Protein AF-A0A2M9PG08-F1 (afdb_monomer)

Solvent-accessible surface area (backbone atoms only — not comparable to full-atom values): 6595 Å² total; per-residue (Å²): 135,78,91,44,73,67,51,50,67,50,47,53,58,26,52,50,36,32,47,46,32,74,70,71,72,58,84,70,57,32,76,47,23,54,60,58,36,37,76,83,34,60,50,70,56,26,48,64,59,44,51,61,54,52,52,53,54,49,58,65,56,42,67,82,51,63,91,70,72,58,67,74,60,52,49,52,51,48,64,57,43,52,59,50,52,53,52,50,51,55,47,61,75,72,48,53,66,66,55,50,49,51,51,54,50,48,52,54,54,49,51,64,74,73,107

Secondary structure (DSSP, 8-state):
----HHHHHHHHHHHHHHHHHHTTS-SSSGGGHHHHHHHHS-HHHHHHHHHHHHHHHHHHHHHHHTT---HHHHHHHHHHHHHHHHHHHHHHHHS-HHHHHHHHHHHHHHHHHH-

Sequence (115 aa):
MDLDPAFFAVAIPAVVFAGLSKGGFGAGAGFASTPILALVLPPAQAVGLMLPIFMLMDLAGLRAYWRQWSWPEARALMIGGIPGVALGWLLFRSVSPDGIRLTVGGIAVGFVGFQ

Mean predicted aligned error: 5.59 Å

Structure (mmCIF, N/CA/C/O backbone):
data_AF-A0A2M9PG08-F1
#
_entry.id   AF-A0A2M9PG08-F1
#
loop_
_atom_site.group_PDB
_atom_site.id
_atom_site.type_symbol
_atom_site.label_atom_id
_atom_site.label_alt_id
_atom_site.label_comp_id
_atom_site.label_asym_id
_atom_site.label_entity_id
_atom_site.label_seq_id
_atom_site.pdbx_PDB_ins_code
_atom_site.Cartn_x
_atom_site.Cartn_y
_atom_site.Cartn_z
_atom_site.occupancy
_atom_site.B_iso_or_equiv
_atom_site.auth_seq_id
_atom_site.auth_comp_id
_atom_site.auth_asym_id
_atom_site.auth_atom_id
_atom_site.pdbx_PDB_model_num
ATOM 1 N N . MET A 1 1 ? 18.054 0.029 -8.480 1.00 63.91 1 MET A N 1
ATOM 2 C CA . MET A 1 1 ? 16.910 0.942 -8.631 1.00 63.91 1 MET A CA 1
ATOM 3 C C . MET A 1 1 ? 17.523 2.250 -9.052 1.00 63.91 1 MET A C 1
ATOM 5 O O . MET A 1 1 ? 18.164 2.891 -8.227 1.00 63.91 1 MET A O 1
ATOM 9 N N . ASP A 1 2 ? 17.449 2.549 -10.339 1.00 75.56 2 ASP A N 1
ATOM 10 C CA . ASP A 1 2 ? 18.039 3.766 -10.881 1.00 75.56 2 ASP A CA 1
ATOM 11 C C . ASP A 1 2 ? 17.027 4.895 -10.675 1.00 75.56 2 ASP A C 1
ATOM 13 O O . ASP A 1 2 ? 15.870 4.784 -11.075 1.00 75.56 2 ASP A O 1
ATOM 17 N N . LEU A 1 3 ? 17.426 5.934 -9.940 1.00 85.62 3 LEU A N 1
ATOM 18 C CA . LEU A 1 3 ? 16.568 7.069 -9.582 1.00 85.62 3 LEU A CA 1
ATOM 19 C C . LEU A 1 3 ? 16.559 8.093 -10.722 1.00 85.62 3 LEU A C 1
ATOM 21 O O . LEU A 1 3 ? 17.054 9.211 -10.578 1.00 85.62 3 LEU A O 1
ATOM 25 N N . ASP A 1 4 ? 16.054 7.680 -11.877 1.00 89.31 4 ASP A N 1
ATOM 26 C CA . ASP A 1 4 ? 16.005 8.491 -13.086 1.00 89.31 4 ASP A CA 1
ATOM 27 C C . ASP A 1 4 ? 14.726 9.360 -13.155 1.00 89.31 4 ASP A C 1
ATOM 29 O O . ASP A 1 4 ? 13.775 9.176 -12.384 1.00 89.31 4 ASP A O 1
ATOM 33 N N . PRO A 1 5 ? 14.665 10.357 -14.059 1.00 89.44 5 PRO A N 1
ATOM 34 C CA . PRO A 1 5 ? 13.483 11.210 -14.188 1.00 89.44 5 PRO A CA 1
ATOM 35 C C . PRO A 1 5 ? 12.200 10.436 -14.525 1.00 89.44 5 PRO A C 1
ATOM 37 O O . PRO A 1 5 ? 11.117 10.833 -14.096 1.00 89.44 5 PRO A O 1
ATOM 40 N N . ALA A 1 6 ? 12.312 9.325 -15.263 1.00 86.44 6 ALA A N 1
ATOM 41 C CA . ALA A 1 6 ? 11.181 8.475 -15.623 1.00 86.44 6 ALA A CA 1
ATOM 42 C C . ALA A 1 6 ? 10.587 7.768 -14.396 1.00 86.44 6 ALA A C 1
ATOM 44 O O . ALA A 1 6 ? 9.365 7.751 -14.229 1.00 86.44 6 ALA A O 1
ATOM 45 N N . PHE A 1 7 ? 11.434 7.259 -13.496 1.00 88.44 7 PHE A N 1
ATOM 46 C CA . PHE A 1 7 ? 11.006 6.709 -12.217 1.00 88.44 7 PHE A CA 1
ATOM 47 C C . PHE A 1 7 ? 10.196 7.736 -11.420 1.00 88.44 7 PHE A C 1
ATOM 49 O O . PHE A 1 7 ? 9.074 7.438 -11.009 1.00 88.44 7 PHE A O 1
ATOM 56 N N . PHE A 1 8 ? 10.711 8.958 -11.244 1.00 90.81 8 PHE A N 1
ATOM 57 C CA . PHE A 1 8 ? 9.993 9.998 -10.498 1.00 90.81 8 PHE A CA 1
ATOM 58 C C . PHE A 1 8 ? 8.683 10.412 -11.177 1.00 90.81 8 PHE A C 1
ATOM 60 O O . PHE A 1 8 ? 7.684 10.616 -10.485 1.00 90.81 8 PHE A O 1
ATOM 67 N N . ALA A 1 9 ? 8.658 10.473 -12.511 1.00 91.00 9 ALA A N 1
ATOM 68 C CA . ALA A 1 9 ? 7.458 10.796 -13.279 1.00 91.00 9 ALA A CA 1
ATOM 69 C C . ALA A 1 9 ? 6.312 9.794 -13.058 1.00 91.00 9 ALA A C 1
ATOM 71 O O . ALA A 1 9 ? 5.151 10.182 -13.141 1.00 91.00 9 ALA A O 1
ATOM 72 N N . VAL A 1 10 ? 6.615 8.531 -12.736 1.00 90.19 10 VAL A N 1
ATOM 73 C CA . VAL A 1 10 ? 5.606 7.501 -12.426 1.00 90.19 10 VAL A CA 1
ATOM 74 C C . VAL A 1 10 ? 5.350 7.386 -10.922 1.00 90.19 10 VAL A C 1
ATOM 76 O O . VAL A 1 10 ? 4.200 7.295 -10.486 1.00 90.19 10 VAL A O 1
ATOM 79 N N . ALA A 1 11 ? 6.406 7.420 -10.111 1.00 89.81 11 ALA A N 1
ATOM 80 C CA . ALA A 1 11 ? 6.314 7.218 -8.673 1.00 89.81 11 ALA A CA 1
ATOM 81 C C . ALA A 1 11 ? 5.576 8.351 -7.960 1.00 89.81 11 ALA A C 1
ATOM 83 O O . ALA A 1 11 ? 4.758 8.077 -7.083 1.00 89.81 11 ALA A O 1
ATOM 84 N N . ILE A 1 12 ? 5.817 9.609 -8.343 1.00 91.00 12 ILE A N 1
ATOM 85 C CA . ILE A 1 12 ? 5.172 10.759 -7.700 1.00 91.00 12 ILE A CA 1
ATOM 86 C C . ILE A 1 12 ? 3.646 10.700 -7.885 1.00 91.00 12 ILE A C 1
ATOM 88 O O . ILE A 1 12 ? 2.949 10.691 -6.867 1.00 91.00 12 ILE A O 1
ATOM 92 N N . PRO A 1 13 ? 3.088 10.581 -9.110 1.00 89.12 13 PRO A N 1
ATOM 93 C CA . PRO A 1 13 ? 1.645 10.423 -9.283 1.00 89.12 13 PRO A CA 1
ATOM 94 C C . PRO A 1 13 ? 1.084 9.207 -8.548 1.00 89.12 13 PRO A C 1
ATOM 96 O O . PRO A 1 13 ? 0.056 9.324 -7.885 1.00 89.12 13 PRO A O 1
ATOM 99 N N . ALA A 1 14 ? 1.768 8.057 -8.599 1.00 89.12 14 ALA A N 1
ATOM 100 C CA . ALA A 1 14 ? 1.327 6.853 -7.897 1.00 89.12 14 ALA A CA 1
ATOM 101 C C . ALA A 1 14 ? 1.203 7.086 -6.381 1.00 89.12 14 ALA A C 1
ATOM 103 O O . ALA A 1 14 ? 0.185 6.734 -5.781 1.00 89.12 14 ALA A O 1
ATOM 104 N N . VAL A 1 15 ? 2.197 7.726 -5.760 1.00 89.31 15 VAL A N 1
ATOM 105 C CA . VAL A 1 15 ? 2.183 8.055 -4.326 1.00 89.31 15 VAL A CA 1
ATOM 106 C C . VAL A 1 15 ? 1.113 9.101 -3.997 1.00 89.31 15 VAL A C 1
ATOM 108 O O . VAL A 1 15 ? 0.429 8.973 -2.981 1.00 89.31 15 VAL A O 1
ATOM 111 N N . VAL A 1 16 ? 0.905 10.100 -4.860 1.00 87.94 16 VAL A N 1
ATOM 112 C CA . VAL A 1 16 ? -0.161 11.101 -4.687 1.00 87.94 16 VAL A CA 1
ATOM 113 C C . VAL A 1 16 ? -1.545 10.447 -4.746 1.00 87.94 16 VAL A C 1
ATOM 115 O O . VAL A 1 16 ? -2.370 10.711 -3.872 1.00 87.94 16 VAL A O 1
ATOM 118 N N . PHE A 1 17 ? -1.794 9.540 -5.698 1.00 85.31 17 PHE A N 1
ATOM 119 C CA . PHE A 1 17 ? -3.052 8.785 -5.773 1.00 85.31 17 PHE A CA 1
ATOM 120 C C . PHE A 1 17 ? -3.300 7.939 -4.521 1.00 85.31 17 PHE A C 1
ATOM 122 O O . PHE A 1 17 ? -4.419 7.909 -4.002 1.00 85.31 17 PHE A O 1
ATOM 129 N N . ALA A 1 18 ? -2.251 7.304 -3.994 1.00 86.06 18 ALA A N 1
ATOM 130 C CA . ALA A 1 18 ? -2.321 6.567 -2.738 1.00 86.06 18 ALA A CA 1
ATOM 131 C C . ALA A 1 18 ? -2.712 7.483 -1.569 1.00 86.06 18 ALA A C 1
ATOM 133 O O . ALA A 1 18 ? -3.610 7.151 -0.792 1.00 86.06 18 ALA A O 1
ATOM 134 N N . GLY A 1 19 ? -2.074 8.654 -1.476 1.00 85.25 19 GLY A N 1
ATOM 135 C CA . GLY A 1 19 ? -2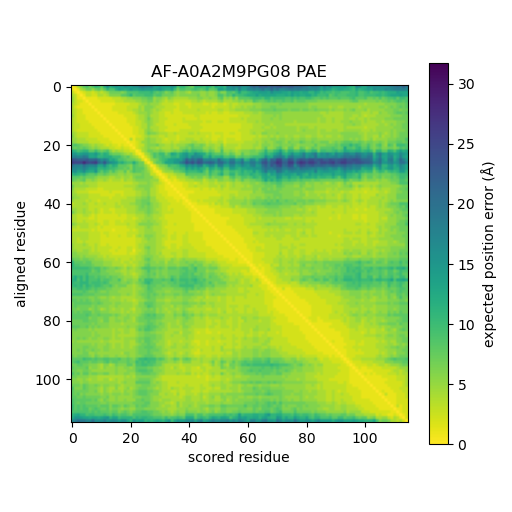.349 9.649 -0.442 1.00 85.25 19 GLY A CA 1
ATOM 136 C C . GLY A 1 19 ? -3.778 10.183 -0.499 1.00 85.25 19 GLY A C 1
ATOM 137 O O . GLY A 1 19 ? -4.458 10.203 0.524 1.00 85.25 19 GLY A O 1
ATOM 138 N N . LEU A 1 20 ? -4.270 10.538 -1.690 1.00 84.56 20 LEU A N 1
ATOM 139 C CA . LEU A 1 20 ? -5.656 10.978 -1.890 1.00 84.56 20 LEU A CA 1
ATOM 140 C C . LEU A 1 20 ? -6.658 9.913 -1.428 1.00 84.56 20 LEU A C 1
ATOM 142 O O . LEU A 1 20 ? -7.623 10.228 -0.731 1.00 84.56 20 LEU A O 1
ATOM 146 N N . SER A 1 21 ? -6.392 8.643 -1.744 1.00 82.50 21 SER A N 1
ATOM 147 C CA . SER A 1 21 ? -7.268 7.538 -1.358 1.00 82.50 21 SER A CA 1
ATOM 148 C C . SER A 1 21 ? -7.314 7.287 0.151 1.00 82.50 21 SER A C 1
ATOM 150 O O . SER A 1 21 ? -8.364 6.883 0.647 1.00 82.50 21 SER A O 1
ATOM 152 N N . LYS A 1 22 ? -6.215 7.506 0.889 1.00 80.25 22 LYS A N 1
ATOM 153 C CA . LYS A 1 22 ? -6.205 7.407 2.363 1.00 80.25 22 LYS A CA 1
ATOM 154 C C . LYS A 1 22 ? -6.634 8.698 3.069 1.00 80.25 22 LYS A C 1
ATOM 156 O O . LYS A 1 22 ? -7.036 8.642 4.225 1.00 80.25 22 LYS A O 1
ATOM 161 N N . GLY A 1 23 ? -6.599 9.842 2.383 1.00 72.25 23 GLY A N 1
ATOM 162 C CA . GLY A 1 23 ? -6.934 11.166 2.919 1.00 72.25 23 GLY A CA 1
ATOM 163 C C . GLY A 1 23 ? -8.428 11.508 2.993 1.00 72.25 23 GLY A C 1
ATOM 164 O O . GLY A 1 23 ? -8.759 12.628 3.365 1.00 72.25 23 GLY A O 1
ATOM 165 N N . GLY A 1 24 ? -9.333 10.583 2.649 1.00 66.75 24 GLY A N 1
ATOM 166 C CA . GLY A 1 24 ? -10.785 10.783 2.774 1.00 66.75 24 GLY A CA 1
ATOM 167 C C . GLY A 1 24 ? -11.514 11.221 1.496 1.00 66.75 24 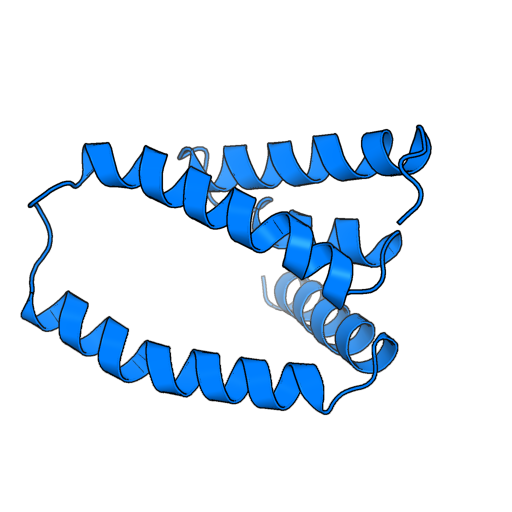GLY A C 1
ATOM 168 O O . GLY A 1 24 ? -12.720 11.438 1.547 1.00 66.75 24 GLY A O 1
ATOM 169 N N . PHE A 1 25 ? -10.835 11.287 0.343 1.00 67.25 25 PHE A N 1
ATOM 170 C CA . PHE A 1 25 ? -11.433 11.683 -0.948 1.00 67.25 25 PHE A CA 1
ATOM 171 C C . PHE A 1 25 ? -12.243 10.585 -1.672 1.00 67.25 25 PHE A C 1
ATOM 173 O O . PHE A 1 25 ? -12.530 10.717 -2.857 1.00 67.25 25 PHE A O 1
ATOM 180 N N . GLY A 1 26 ? -12.672 9.526 -0.981 1.00 57.16 26 GLY A N 1
ATOM 181 C CA . GLY A 1 26 ? -13.460 8.454 -1.596 1.00 57.16 26 GLY A CA 1
ATOM 182 C C . GLY A 1 26 ? -12.595 7.461 -2.380 1.00 57.16 26 GLY A C 1
ATOM 183 O O . GLY A 1 26 ? -11.730 7.812 -3.181 1.00 57.16 26 GLY A O 1
ATOM 184 N N . ALA A 1 27 ? -12.799 6.183 -2.075 1.00 57.25 27 ALA A N 1
ATOM 185 C CA . ALA A 1 27 ? -11.955 5.074 -2.480 1.00 57.25 27 ALA A CA 1
ATOM 186 C C . ALA A 1 27 ? -12.187 4.685 -3.946 1.00 57.25 27 ALA A C 1
ATOM 188 O O . ALA A 1 27 ? -13.234 4.158 -4.305 1.00 57.25 27 ALA A O 1
ATOM 189 N N . GLY A 1 28 ? -11.171 4.904 -4.774 1.00 56.72 28 GLY A N 1
ATOM 190 C CA . GLY A 1 28 ? -11.116 4.345 -6.120 1.00 56.72 28 GLY A CA 1
ATOM 191 C C . GLY A 1 28 ? -9.688 4.266 -6.634 1.00 56.72 28 GLY A C 1
ATOM 192 O O . GLY A 1 28 ? -9.246 3.213 -7.049 1.00 56.72 28 GLY A O 1
ATOM 193 N N . ALA A 1 29 ? -8.902 5.337 -6.536 1.00 59.25 29 ALA A N 1
ATOM 194 C CA . ALA A 1 29 ? -7.586 5.359 -7.185 1.00 59.25 29 ALA A CA 1
ATOM 195 C C . ALA A 1 29 ? -6.440 4.716 -6.373 1.00 59.25 29 ALA A C 1
ATOM 197 O O . ALA A 1 29 ? -5.426 4.330 -6.950 1.00 59.25 29 ALA A O 1
ATOM 198 N N . GLY A 1 30 ? -6.567 4.576 -5.046 1.00 63.28 30 GLY A N 1
ATOM 199 C CA . GLY A 1 30 ? -5.443 4.161 -4.189 1.00 63.28 30 GLY A CA 1
ATOM 200 C C . GLY A 1 30 ? -4.958 2.730 -4.399 1.00 63.28 30 GLY A C 1
ATOM 201 O O . GLY A 1 30 ? -3.784 2.447 -4.163 1.00 63.28 30 GLY A O 1
ATOM 202 N N . PHE A 1 31 ? -5.825 1.829 -4.877 1.00 67.06 31 PHE A N 1
ATOM 203 C CA . PHE A 1 31 ? -5.419 0.455 -5.189 1.00 67.06 31 PHE A CA 1
ATOM 204 C C . PHE A 1 31 ? -4.487 0.394 -6.405 1.00 67.06 31 PHE A C 1
ATOM 206 O O . PHE A 1 31 ? -3.716 -0.555 -6.532 1.00 67.06 31 PHE A O 1
ATOM 213 N N . ALA A 1 32 ? -4.540 1.395 -7.292 1.00 74.31 32 ALA A N 1
ATOM 214 C CA . ALA A 1 32 ? -3.783 1.411 -8.538 1.00 74.31 32 ALA A CA 1
ATOM 215 C C . ALA A 1 32 ? -2.317 1.824 -8.339 1.00 74.31 32 ALA A C 1
ATOM 217 O O . ALA A 1 32 ? -1.474 1.486 -9.164 1.00 74.31 32 ALA A O 1
ATOM 218 N N . SER A 1 33 ? -1.973 2.487 -7.231 1.00 80.19 33 SER A N 1
ATOM 219 C CA . SER A 1 33 ? -0.629 3.024 -6.980 1.00 80.19 33 SER A CA 1
ATOM 220 C C . SER A 1 33 ? 0.483 1.970 -7.030 1.00 80.19 33 SER A C 1
ATOM 222 O O . SER A 1 33 ? 1.499 2.168 -7.696 1.00 80.19 33 SER A O 1
ATOM 224 N N . THR A 1 34 ? 0.303 0.829 -6.358 1.00 82.06 34 THR A N 1
ATOM 225 C CA . THR A 1 34 ? 1.303 -0.254 -6.355 1.00 82.06 34 THR A CA 1
ATOM 226 C C . THR A 1 34 ? 1.373 -1.001 -7.699 1.00 82.06 34 THR A C 1
ATOM 228 O O . THR A 1 34 ? 2.489 -1.200 -8.182 1.00 82.06 34 THR A O 1
ATOM 231 N N . PRO A 1 35 ? 0.250 -1.370 -8.352 1.00 81.81 35 PRO A N 1
ATOM 232 C CA . PRO A 1 35 ? 0.257 -1.902 -9.718 1.00 81.81 35 PRO A CA 1
ATOM 233 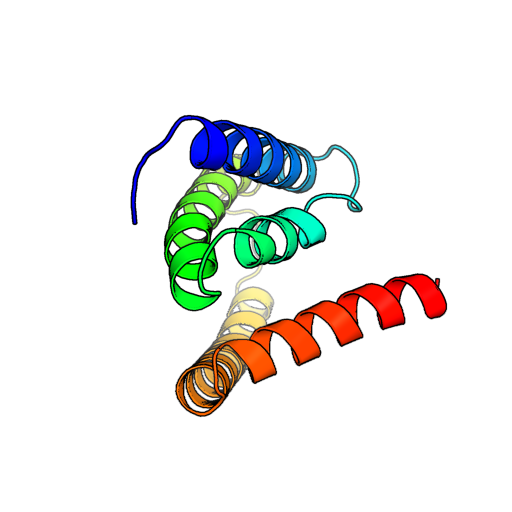C C . PRO A 1 35 ? 0.918 -0.978 -10.747 1.00 81.81 35 PRO A C 1
ATOM 235 O O . PRO A 1 35 ? 1.717 -1.455 -11.546 1.00 81.81 35 PRO A O 1
ATOM 238 N N . ILE A 1 36 ? 0.650 0.334 -10.701 1.00 85.50 36 ILE A N 1
ATOM 239 C CA . ILE A 1 36 ? 1.264 1.329 -11.598 1.00 85.50 36 ILE A CA 1
ATOM 240 C C . ILE A 1 36 ? 2.787 1.334 -11.427 1.00 85.50 36 ILE A C 1
ATOM 242 O O . ILE A 1 36 ? 3.522 1.276 -12.409 1.00 85.50 36 ILE A O 1
ATOM 246 N N . LEU A 1 37 ? 3.279 1.329 -10.185 1.00 87.50 37 LEU A N 1
ATOM 247 C CA . LEU A 1 37 ? 4.714 1.226 -9.910 1.00 87.50 37 LEU A CA 1
ATOM 248 C C . LEU A 1 37 ? 5.316 -0.104 -10.383 1.00 87.50 37 LEU A C 1
ATOM 250 O O . LEU A 1 37 ? 6.453 -0.127 -10.848 1.00 87.50 37 LEU A O 1
ATOM 254 N N . ALA A 1 38 ? 4.570 -1.208 -10.310 1.00 86.62 38 ALA A N 1
ATOM 255 C CA . ALA A 1 38 ? 5.027 -2.523 -10.766 1.00 86.62 38 ALA A CA 1
ATOM 256 C C . ALA A 1 38 ? 5.161 -2.648 -12.301 1.00 86.62 38 ALA A C 1
ATOM 258 O O . ALA A 1 38 ? 5.740 -3.633 -12.778 1.00 86.62 38 ALA A O 1
ATOM 259 N N . LEU A 1 39 ? 4.662 -1.663 -13.066 1.00 84.88 39 LEU A N 1
ATOM 260 C CA . LEU A 1 39 ? 4.901 -1.547 -14.511 1.00 84.88 39 LEU A CA 1
ATOM 261 C C . LEU A 1 39 ? 6.333 -1.103 -14.823 1.00 84.88 39 LEU A C 1
ATOM 263 O O . LEU A 1 39 ? 6.902 -1.536 -15.820 1.00 84.88 39 LEU A O 1
ATOM 267 N N . VAL A 1 40 ? 6.920 -0.264 -13.966 1.00 86.50 40 VAL A N 1
ATOM 268 C CA . VAL A 1 40 ? 8.267 0.302 -14.163 1.00 86.50 40 VAL A CA 1
ATOM 269 C C . VAL A 1 40 ? 9.317 -0.304 -13.235 1.00 86.50 40 VAL A C 1
ATOM 271 O O . VAL A 1 40 ? 10.506 -0.255 -13.530 1.00 86.50 40 VAL A O 1
ATOM 274 N N . LEU A 1 41 ? 8.893 -0.929 -12.136 1.00 87.19 41 LEU A N 1
ATOM 275 C CA . LEU A 1 41 ? 9.766 -1.607 -11.185 1.00 87.19 41 LEU A CA 1
ATOM 276 C C . LEU A 1 41 ? 9.436 -3.098 -11.067 1.00 87.19 41 LEU A C 1
ATOM 278 O O . LEU A 1 41 ? 8.301 -3.525 -11.302 1.00 87.19 41 LEU A O 1
ATOM 282 N N . PRO A 1 42 ? 10.399 -3.926 -10.628 1.00 89.12 42 PRO A N 1
ATOM 283 C CA . PRO A 1 42 ? 10.085 -5.245 -10.102 1.00 89.12 42 PRO A CA 1
ATOM 284 C C . PRO A 1 42 ? 9.063 -5.133 -8.950 1.00 89.12 42 PRO A C 1
ATOM 286 O O . PRO A 1 42 ? 9.229 -4.262 -8.089 1.00 89.12 42 PRO A O 1
ATOM 289 N N . PRO A 1 43 ? 8.051 -6.019 -8.859 1.00 87.19 43 PRO A N 1
ATOM 290 C CA . PRO A 1 43 ? 7.003 -5.936 -7.835 1.00 87.19 43 PRO A CA 1
ATOM 291 C C . PRO A 1 43 ? 7.535 -5.850 -6.401 1.00 87.19 43 PRO A C 1
ATOM 293 O O . PRO A 1 43 ? 7.012 -5.090 -5.593 1.00 87.19 43 PRO A O 1
ATOM 296 N N . ALA A 1 44 ? 8.616 -6.572 -6.092 1.00 87.75 44 ALA A N 1
ATOM 297 C CA . ALA A 1 44 ? 9.256 -6.524 -4.779 1.00 87.75 44 ALA A CA 1
ATOM 298 C C . ALA A 1 44 ? 9.794 -5.126 -4.427 1.00 87.75 44 ALA A C 1
ATOM 300 O O . ALA A 1 44 ? 9.669 -4.693 -3.285 1.00 87.75 44 ALA A O 1
ATOM 301 N N . GLN A 1 45 ? 10.344 -4.398 -5.404 1.00 89.69 45 GLN A N 1
ATOM 302 C CA . GLN A 1 45 ? 10.828 -3.030 -5.199 1.00 89.69 45 GLN A CA 1
ATOM 303 C C . GLN A 1 45 ? 9.661 -2.047 -5.069 1.00 89.69 45 GLN A C 1
ATOM 305 O O . GLN A 1 45 ? 9.681 -1.199 -4.181 1.00 89.69 45 GLN A O 1
ATOM 310 N N . ALA A 1 46 ? 8.618 -2.197 -5.894 1.00 89.06 46 ALA A N 1
ATOM 311 C CA . ALA A 1 46 ? 7.406 -1.383 -5.797 1.00 89.06 46 ALA A CA 1
ATOM 312 C C . ALA A 1 46 ? 6.735 -1.523 -4.418 1.00 89.06 46 ALA A C 1
ATOM 314 O O . ALA A 1 46 ? 6.415 -0.524 -3.777 1.00 89.06 46 ALA A O 1
ATOM 315 N N . VAL A 1 47 ? 6.579 -2.757 -3.924 1.00 88.69 47 VAL A N 1
ATOM 316 C CA . VAL A 1 47 ? 6.055 -3.040 -2.579 1.00 88.69 47 VAL A CA 1
ATOM 317 C C . VAL A 1 47 ? 6.995 -2.496 -1.500 1.00 88.69 47 VAL A C 1
ATOM 319 O O . VAL A 1 47 ? 6.533 -1.825 -0.581 1.00 88.69 47 VAL A O 1
ATOM 322 N N . GLY A 1 48 ? 8.305 -2.725 -1.626 1.00 89.38 48 GLY A N 1
ATOM 323 C CA . GLY A 1 48 ? 9.304 -2.232 -0.673 1.00 89.38 48 GLY A CA 1
ATOM 324 C C . GLY A 1 48 ? 9.309 -0.708 -0.524 1.00 89.38 48 GLY A C 1
ATOM 325 O O . GLY A 1 48 ? 9.490 -0.208 0.582 1.00 89.38 48 GLY A O 1
ATOM 326 N N . LEU A 1 49 ? 9.047 0.026 -1.609 1.00 90.25 49 LEU A N 1
ATOM 327 C CA . LEU A 1 49 ? 8.905 1.482 -1.593 1.00 90.25 49 LEU A CA 1
ATOM 328 C C . LEU A 1 49 ? 7.561 1.930 -1.003 1.00 90.25 49 LEU A C 1
ATOM 330 O O . LEU A 1 49 ? 7.517 2.858 -0.197 1.00 90.25 49 LEU A O 1
ATOM 334 N N . MET A 1 50 ? 6.462 1.275 -1.385 1.00 89.44 50 MET A N 1
ATOM 335 C CA . MET A 1 50 ? 5.118 1.698 -0.983 1.00 89.44 50 MET A CA 1
ATOM 336 C C . MET A 1 50 ? 4.761 1.335 0.460 1.00 89.44 50 MET A C 1
ATOM 338 O O . MET A 1 50 ? 4.029 2.091 1.091 1.00 89.44 50 MET A O 1
ATOM 342 N N . LEU A 1 51 ? 5.265 0.228 1.017 1.00 90.00 51 LEU A N 1
ATOM 343 C CA . LEU A 1 51 ? 4.916 -0.206 2.378 1.00 90.00 51 LEU A CA 1
ATOM 344 C C . LEU A 1 51 ? 5.246 0.848 3.456 1.00 90.00 51 LEU A C 1
ATOM 346 O O . LEU A 1 51 ? 4.342 1.191 4.221 1.00 90.00 51 LEU A O 1
ATOM 350 N N . PRO A 1 52 ? 6.467 1.421 3.527 1.00 91.69 52 PRO A N 1
ATOM 351 C CA . PRO A 1 52 ? 6.768 2.495 4.476 1.00 91.69 52 PRO A CA 1
ATOM 352 C C . PRO A 1 52 ? 5.888 3.727 4.276 1.00 91.69 52 PRO A C 1
ATOM 354 O O . PRO A 1 52 ? 5.413 4.312 5.246 1.00 91.69 52 PRO A O 1
ATOM 357 N N . ILE A 1 53 ? 5.629 4.095 3.020 1.00 90.31 53 ILE A N 1
ATOM 358 C CA . ILE A 1 53 ? 4.786 5.240 2.668 1.00 90.31 53 ILE A CA 1
ATOM 359 C C . ILE A 1 53 ? 3.350 5.016 3.157 1.00 90.31 53 ILE A C 1
ATOM 361 O O . ILE A 1 53 ? 2.773 5.895 3.794 1.00 90.31 53 ILE A O 1
ATOM 365 N N . PHE A 1 54 ? 2.791 3.826 2.930 1.00 88.69 54 PHE A N 1
ATOM 366 C CA . PHE A 1 54 ? 1.467 3.459 3.425 1.00 88.69 54 PHE A CA 1
ATOM 367 C C . PHE A 1 54 ? 1.395 3.490 4.951 1.00 88.69 54 PHE A C 1
ATOM 369 O O . PHE A 1 54 ? 0.429 4.031 5.484 1.00 88.69 54 PHE A O 1
ATOM 376 N N . MET A 1 55 ? 2.423 2.995 5.650 1.00 90.06 55 MET A N 1
ATOM 377 C CA . MET A 1 55 ? 2.486 3.069 7.114 1.00 90.06 55 MET A CA 1
ATOM 378 C C . MET A 1 55 ? 2.506 4.520 7.615 1.00 90.06 55 MET A C 1
ATOM 380 O O . MET A 1 55 ? 1.820 4.843 8.582 1.00 90.06 55 MET A O 1
ATOM 384 N N . LEU A 1 56 ? 3.238 5.421 6.950 1.00 91.12 56 LEU A N 1
ATOM 385 C CA . LEU A 1 56 ? 3.234 6.849 7.290 1.00 91.12 56 LEU A CA 1
ATOM 386 C C . LEU A 1 56 ? 1.857 7.494 7.070 1.00 91.12 56 LEU A C 1
ATOM 388 O O . LEU A 1 56 ? 1.411 8.284 7.903 1.00 91.12 56 LEU A O 1
ATOM 392 N N . MET A 1 57 ? 1.164 7.137 5.984 1.00 88.19 57 MET A N 1
ATOM 393 C CA . MET A 1 57 ? -0.211 7.587 5.730 1.00 88.19 57 MET A CA 1
ATOM 394 C C . MET A 1 57 ? -1.173 7.098 6.822 1.00 88.19 57 MET A C 1
ATOM 396 O O . MET A 1 57 ? -2.018 7.865 7.283 1.00 88.19 57 MET A O 1
ATOM 400 N N . ASP A 1 58 ? -1.017 5.852 7.278 1.00 87.88 58 ASP A N 1
ATOM 401 C CA . ASP A 1 58 ? -1.815 5.295 8.375 1.00 87.88 58 ASP A CA 1
ATOM 402 C C . ASP A 1 58 ? -1.574 6.027 9.693 1.00 87.88 58 ASP A C 1
ATOM 404 O O .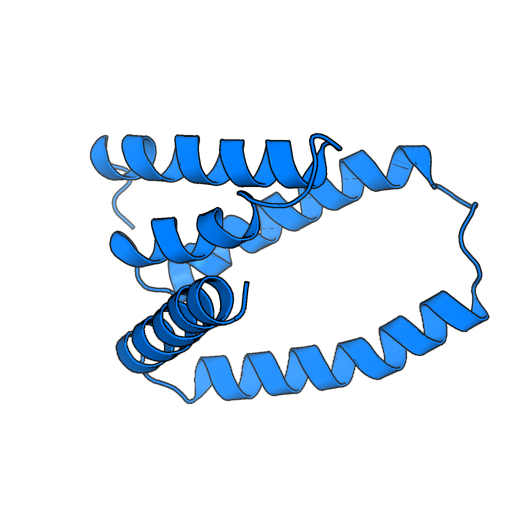 ASP A 1 58 ? -2.530 6.368 10.388 1.00 87.88 58 ASP A O 1
ATOM 408 N N . LEU A 1 59 ? -0.317 6.340 10.019 1.00 89.81 59 LEU A N 1
ATOM 409 C CA . LEU A 1 59 ? 0.020 7.115 11.216 1.00 89.81 59 LEU A CA 1
ATOM 410 C C . LEU A 1 59 ? -0.619 8.509 11.201 1.00 89.81 59 LEU A C 1
ATOM 412 O O . LEU A 1 59 ? -1.105 8.972 12.234 1.00 89.81 59 LEU A O 1
ATOM 416 N N . ALA A 1 60 ? -0.658 9.167 10.040 1.00 87.62 60 ALA A N 1
ATOM 417 C CA . ALA A 1 60 ? -1.320 10.460 9.897 1.00 87.62 60 ALA A CA 1
ATOM 418 C C . ALA A 1 60 ? -2.839 10.358 10.144 1.00 87.62 60 ALA A C 1
ATOM 420 O O . ALA A 1 60 ? -3.400 11.195 10.856 1.00 87.62 60 ALA A O 1
ATOM 421 N N . GLY A 1 61 ? -3.492 9.315 9.618 1.00 84.06 61 GLY A N 1
ATOM 422 C CA . GLY A 1 61 ? -4.923 9.062 9.829 1.00 84.06 61 GLY A CA 1
ATOM 423 C C . GLY A 1 61 ? -5.269 8.642 11.261 1.00 84.06 61 GLY A C 1
ATOM 424 O O . GLY A 1 61 ? -6.315 9.016 11.794 1.00 84.06 61 GLY A O 1
ATOM 425 N N . LEU A 1 62 ? -4.360 7.929 11.927 1.00 88.25 62 LEU A N 1
ATOM 426 C CA . LEU A 1 62 ? -4.553 7.396 13.274 1.00 88.25 62 LEU A CA 1
ATOM 427 C C . LEU A 1 62 ? -4.826 8.490 14.314 1.00 88.25 62 LEU A C 1
ATOM 429 O O . LEU A 1 62 ? -5.564 8.261 15.272 1.00 88.25 62 LEU A O 1
ATOM 433 N N . ARG A 1 63 ? -4.288 9.699 14.105 1.00 85.50 63 ARG A N 1
ATOM 434 C CA . ARG A 1 63 ? -4.499 10.848 14.996 1.00 85.50 63 ARG A CA 1
ATOM 435 C C . ARG A 1 63 ? -5.981 11.176 15.198 1.00 85.50 63 ARG A C 1
ATOM 437 O O . ARG A 1 63 ? -6.360 11.532 16.310 1.00 85.50 63 ARG A O 1
ATOM 444 N N . ALA A 1 64 ? -6.808 11.052 14.160 1.00 86.44 64 ALA A N 1
ATOM 445 C CA . ALA A 1 64 ? -8.235 11.374 14.235 1.00 86.44 64 ALA A CA 1
ATOM 446 C C . ALA A 1 64 ? -9.036 10.359 15.071 1.00 86.44 64 ALA A C 1
ATOM 448 O O . ALA A 1 64 ? -10.039 10.720 15.682 1.00 86.44 64 ALA A O 1
ATOM 449 N N . TYR A 1 65 ? -8.565 9.110 15.139 1.00 85.75 65 TYR A N 1
ATOM 450 C CA . TYR A 1 65 ? -9.254 7.983 15.782 1.00 85.75 65 TYR A CA 1
ATOM 451 C C . TYR A 1 65 ? -8.525 7.466 17.027 1.00 85.75 65 TYR A C 1
ATOM 453 O O . TYR A 1 65 ? -8.847 6.402 17.564 1.00 85.75 65 TYR A O 1
ATOM 461 N N . TRP A 1 66 ? -7.523 8.206 17.502 1.00 88.50 66 TRP A N 1
ATOM 462 C CA . TRP A 1 66 ? -6.704 7.794 18.631 1.00 88.50 66 TRP A CA 1
ATOM 463 C C . TRP A 1 66 ? -7.579 7.560 19.867 1.00 88.50 66 TRP A C 1
ATOM 465 O O . TRP A 1 66 ? -8.350 8.433 20.264 1.00 88.50 66 TRP A O 1
ATOM 475 N N . ARG A 1 67 ? -7.448 6.375 20.479 1.00 89.06 67 ARG A N 1
ATOM 476 C CA . ARG A 1 67 ? -8.216 5.922 21.660 1.00 89.06 67 ARG A CA 1
ATOM 477 C C . ARG A 1 67 ? -9.725 5.736 21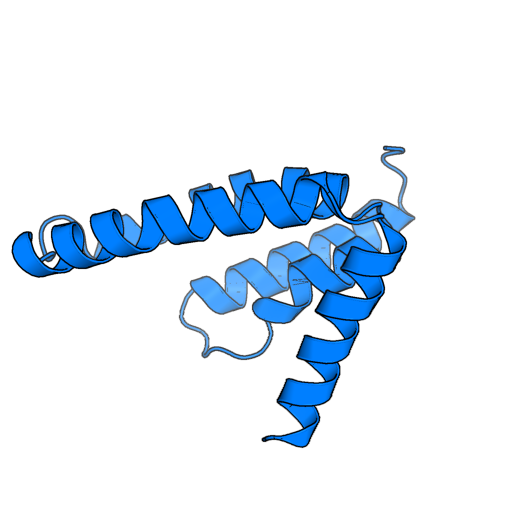.448 1.00 89.06 67 ARG A C 1
ATOM 479 O O . ARG A 1 67 ? -10.425 5.492 22.424 1.00 89.06 67 ARG A O 1
ATOM 486 N N . GLN A 1 68 ? -10.216 5.800 20.212 1.00 92.44 68 GLN A N 1
ATOM 487 C CA . GLN A 1 68 ? -11.619 5.524 19.872 1.00 92.44 68 GLN A CA 1
ATOM 488 C C . GLN A 1 68 ? -11.833 4.084 19.375 1.00 92.44 68 GLN A C 1
ATOM 490 O O . GLN A 1 68 ? -12.910 3.741 18.898 1.00 92.44 68 GLN A O 1
ATOM 495 N N . TRP A 1 69 ? -10.806 3.232 19.455 1.00 90.38 69 TRP A N 1
ATOM 496 C CA . TRP A 1 69 ? -10.901 1.840 19.029 1.00 90.38 69 TRP A CA 1
ATOM 497 C C . TRP A 1 69 ? -11.611 0.967 20.063 1.00 90.38 69 TRP A C 1
ATOM 499 O O . TRP A 1 69 ? -11.610 1.254 21.261 1.00 90.38 69 TRP A O 1
ATOM 509 N N . SER A 1 70 ? -12.134 -0.163 19.599 1.00 95.00 70 SER A N 1
ATOM 510 C CA . SER A 1 70 ? -12.608 -1.232 20.467 1.00 95.00 70 SER A CA 1
ATOM 511 C C . SER A 1 70 ? -11.618 -2.399 20.447 1.00 95.00 70 SER A C 1
ATOM 513 O O . SER A 1 70 ? -11.205 -2.881 19.389 1.00 95.00 70 SER A O 1
ATOM 515 N N . TRP A 1 71 ? -11.157 -2.801 21.633 1.00 94.75 71 TRP A N 1
ATOM 516 C CA . TRP A 1 71 ? -10.084 -3.788 21.776 1.00 94.75 71 TRP A CA 1
ATOM 517 C C . TRP A 1 71 ? -10.464 -5.207 21.320 1.00 94.75 71 TRP A C 1
ATOM 519 O O . TRP A 1 71 ? -9.632 -5.838 20.663 1.0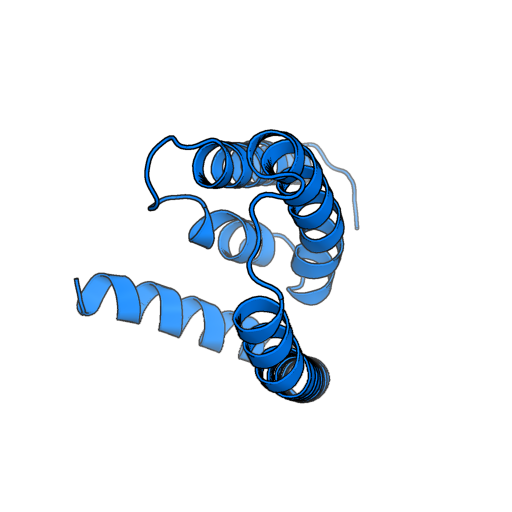0 94.75 71 TRP A O 1
ATOM 529 N N . PRO A 1 72 ? -11.672 -5.731 21.612 1.00 96.38 72 PRO A N 1
ATOM 530 C CA . PRO A 1 72 ? -12.091 -7.043 21.115 1.00 96.38 72 PRO A CA 1
ATOM 531 C C . PRO A 1 72 ? -12.014 -7.159 19.584 1.00 96.38 72 PRO A C 1
ATOM 533 O O . PRO A 1 72 ? -11.472 -8.132 19.062 1.00 96.38 72 PRO A O 1
ATOM 536 N N . GLU A 1 73 ? -12.474 -6.136 18.871 1.00 95.12 73 GLU A N 1
ATOM 537 C CA . GLU A 1 73 ? -12.516 -6.048 17.413 1.00 95.12 73 GLU A CA 1
ATOM 538 C C . GLU A 1 73 ? -11.108 -5.890 16.840 1.00 95.12 73 GLU A C 1
ATOM 540 O O . GLU A 1 73 ? -10.724 -6.621 15.927 1.00 95.12 73 GLU A O 1
ATOM 545 N N . ALA A 1 74 ? -10.298 -4.997 17.420 1.00 93.44 74 ALA A N 1
ATOM 546 C CA . ALA A 1 74 ? -8.900 -4.838 17.030 1.00 93.44 74 ALA A CA 1
ATOM 547 C C . ALA A 1 74 ? -8.123 -6.152 17.198 1.00 93.44 74 ALA A C 1
ATOM 549 O O . ALA A 1 74 ? -7.361 -6.549 16.317 1.00 93.44 74 ALA A O 1
ATOM 550 N N . ARG A 1 75 ? -8.345 -6.872 18.305 1.00 96.38 75 ARG A N 1
ATOM 551 C CA . ARG A 1 75 ? -7.713 -8.170 18.556 1.00 96.38 75 ARG A CA 1
ATOM 552 C C . ARG A 1 75 ? -8.156 -9.223 17.544 1.00 96.38 75 ARG A C 1
ATOM 554 O O . ARG A 1 75 ? -7.302 -9.953 17.048 1.00 96.38 75 ARG A O 1
ATOM 561 N N . ALA A 1 76 ? -9.446 -9.296 17.221 1.00 96.56 76 ALA A N 1
ATOM 562 C CA . ALA A 1 76 ? -9.949 -10.214 16.202 1.00 96.56 76 ALA A CA 1
ATOM 563 C C . ALA A 1 76 ? -9.312 -9.937 14.827 1.00 96.56 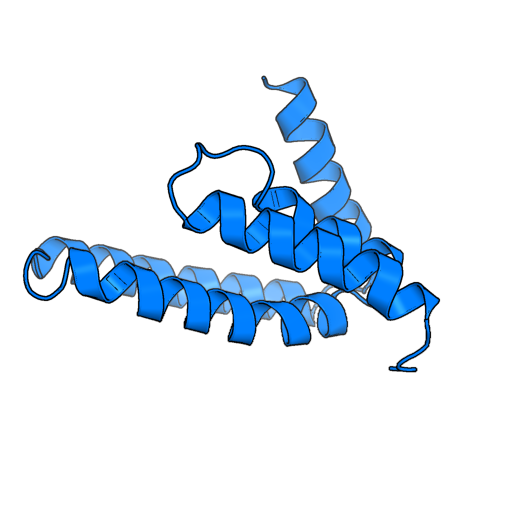76 ALA A C 1
ATOM 565 O O . ALA A 1 76 ? -8.822 -10.864 14.180 1.00 96.56 76 ALA A O 1
ATOM 566 N N . LEU A 1 77 ? -9.224 -8.661 14.431 1.00 94.62 77 LEU A N 1
ATOM 567 C CA . LEU A 1 77 ? -8.564 -8.234 13.194 1.00 94.62 77 LEU A CA 1
ATOM 568 C C . LEU A 1 77 ? -7.072 -8.572 13.182 1.00 94.62 77 LEU A C 1
ATOM 570 O O . LEU A 1 77 ? -6.575 -9.070 12.178 1.00 94.62 77 LEU A O 1
ATOM 574 N N . MET A 1 78 ? -6.350 -8.352 14.284 1.00 94.50 78 MET A N 1
ATOM 575 C CA . MET A 1 78 ? -4.926 -8.694 14.371 1.00 94.50 78 MET A CA 1
ATOM 576 C C . MET A 1 78 ? -4.695 -10.207 14.305 1.00 94.50 78 MET A C 1
ATOM 578 O O . MET A 1 78 ? -3.815 -10.657 13.574 1.00 94.50 78 MET A O 1
ATOM 582 N N . ILE A 1 79 ? -5.493 -11.002 15.026 1.00 96.25 79 ILE A N 1
ATOM 583 C CA . ILE A 1 79 ? -5.363 -12.467 15.036 1.00 96.25 79 ILE A CA 1
ATOM 584 C C . ILE A 1 79 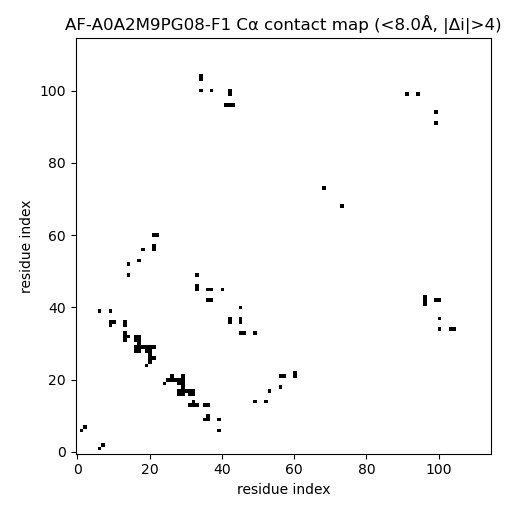? -5.673 -13.058 13.661 1.00 96.25 79 ILE A C 1
ATOM 586 O O . ILE A 1 79 ? -4.981 -13.980 13.248 1.00 96.25 79 ILE A O 1
ATOM 590 N N . GLY A 1 80 ? -6.678 -12.544 12.946 1.00 95.56 80 GLY A N 1
ATOM 591 C CA . GLY A 1 80 ? -6.969 -12.977 11.575 1.00 95.56 80 GLY A CA 1
ATOM 592 C C . GLY A 1 80 ? -5.972 -12.429 10.548 1.00 95.56 80 GLY A C 1
ATOM 593 O O . GLY A 1 80 ? -5.591 -13.123 9.605 1.00 95.56 80 GLY A O 1
ATOM 594 N N . GLY A 1 81 ? -5.510 -11.195 10.750 1.00 95.00 81 GLY A N 1
ATOM 595 C CA . GLY A 1 81 ? -4.619 -10.486 9.838 1.00 95.00 81 GLY A CA 1
ATOM 596 C C . GLY A 1 81 ? -3.201 -11.045 9.824 1.00 95.00 81 GLY A C 1
ATOM 597 O O . GLY A 1 81 ? -2.637 -11.218 8.749 1.00 95.00 81 GLY A O 1
ATOM 598 N N . ILE A 1 82 ? -2.628 -11.381 10.984 1.00 95.81 82 ILE A N 1
ATOM 599 C CA . ILE A 1 82 ? -1.245 -11.880 11.075 1.00 95.81 82 ILE A CA 1
ATOM 600 C C . ILE A 1 82 ? -1.033 -13.157 10.232 1.00 95.81 82 ILE A C 1
ATOM 602 O O . ILE A 1 82 ? -0.122 -13.155 9.400 1.00 95.81 82 ILE A O 1
ATOM 606 N N . PRO A 1 83 ? -1.855 -14.221 10.355 1.00 96.50 83 PRO A N 1
ATOM 607 C CA . PRO A 1 83 ? -1.757 -15.398 9.495 1.00 96.50 83 PRO A CA 1
ATOM 608 C C . PRO A 1 83 ? -1.964 -15.063 8.018 1.00 96.50 83 PRO A C 1
ATOM 610 O O . PRO A 1 83 ? -1.232 -15.573 7.175 1.00 96.50 83 PRO A O 1
ATOM 613 N N . GLY A 1 84 ? -2.913 -14.178 7.697 1.00 94.50 84 GLY A N 1
ATOM 614 C CA . GLY A 1 84 ? -3.159 -13.738 6.323 1.00 94.50 84 GLY A CA 1
ATOM 615 C C . GLY A 1 84 ? -1.943 -13.051 5.697 1.00 94.50 84 GLY A C 1
ATOM 616 O O . GLY A 1 84 ? -1.545 -13.398 4.587 1.00 94.50 84 GLY A O 1
ATOM 617 N N . VAL A 1 85 ? -1.294 -12.138 6.427 1.00 93.56 85 VAL A N 1
ATOM 618 C CA . VAL A 1 85 ? -0.054 -11.479 5.985 1.00 93.56 85 VAL A CA 1
ATOM 619 C C . VAL A 1 85 ? 1.088 -12.485 5.865 1.00 93.56 85 VAL A C 1
ATOM 621 O O . VAL A 1 85 ? 1.830 -12.438 4.887 1.00 93.56 85 VAL A O 1
ATOM 624 N N . ALA A 1 86 ? 1.218 -13.424 6.805 1.00 94.81 86 ALA A N 1
ATOM 625 C CA . ALA A 1 86 ? 2.243 -14.464 6.740 1.00 94.81 86 ALA A CA 1
ATOM 626 C C . ALA A 1 86 ? 2.070 -15.366 5.505 1.00 94.81 86 ALA A C 1
ATOM 628 O O . ALA A 1 86 ? 3.045 -15.651 4.809 1.00 94.81 86 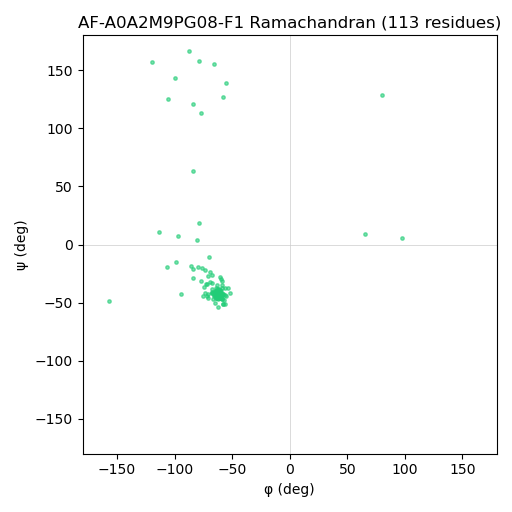ALA A O 1
ATOM 629 N N . LEU A 1 87 ? 0.834 -15.767 5.192 1.00 94.44 87 LEU A N 1
ATOM 630 C CA . LEU A 1 87 ? 0.506 -16.524 3.981 1.00 94.44 87 LEU A CA 1
ATOM 631 C C . LEU A 1 87 ? 0.752 -15.698 2.716 1.00 94.44 87 LEU A C 1
ATOM 633 O O . LEU A 1 87 ? 1.358 -16.197 1.771 1.00 94.44 87 LEU A O 1
ATOM 637 N N . GLY A 1 88 ? 0.351 -14.425 2.709 1.00 90.38 88 GLY A N 1
ATOM 638 C CA . GLY A 1 88 ? 0.620 -13.502 1.606 1.00 90.38 88 GLY A CA 1
ATOM 639 C C . GLY A 1 88 ? 2.117 -13.335 1.346 1.00 90.38 88 GLY A C 1
ATOM 640 O O . GLY A 1 88 ? 2.556 -13.422 0.204 1.00 90.38 88 GLY A O 1
ATOM 641 N N . TRP A 1 89 ? 2.922 -13.191 2.399 1.00 90.88 89 TRP A N 1
ATOM 642 C CA . TRP A 1 89 ? 4.382 -13.153 2.309 1.00 90.88 89 TRP A CA 1
ATOM 643 C C . TRP A 1 89 ? 4.967 -14.468 1.772 1.00 90.88 89 TRP A C 1
ATOM 645 O O . TRP A 1 89 ? 5.861 -14.449 0.924 1.00 90.88 89 TRP A O 1
ATOM 655 N N . LEU A 1 90 ? 4.440 -15.615 2.216 1.00 93.12 90 LEU A N 1
ATOM 656 C CA . LEU A 1 90 ? 4.856 -16.940 1.750 1.00 93.12 90 LEU A CA 1
ATOM 657 C C . LEU A 1 90 ? 4.560 -17.151 0.254 1.00 93.12 90 LEU A C 1
ATOM 659 O O . LEU A 1 90 ? 5.377 -17.712 -0.481 1.00 93.12 90 LEU A O 1
ATOM 663 N N . LEU A 1 91 ? 3.403 -16.682 -0.209 1.00 89.56 91 LEU A N 1
ATOM 664 C CA . LEU A 1 91 ? 3.046 -16.680 -1.625 1.00 89.56 91 LEU A CA 1
ATOM 665 C C . LEU A 1 91 ? 3.947 -15.719 -2.402 1.00 89.56 91 LEU A C 1
ATOM 667 O O . LEU A 1 91 ? 4.539 -16.098 -3.407 1.00 89.56 91 LEU A O 1
ATOM 671 N N . PHE A 1 92 ? 4.144 -14.505 -1.890 1.00 88.00 92 PHE A N 1
ATOM 672 C CA . PHE A 1 92 ? 4.964 -13.493 -2.547 1.00 88.00 92 PHE A CA 1
ATOM 673 C C . PHE A 1 92 ? 6.410 -13.953 -2.771 1.00 88.00 92 PHE A C 1
ATOM 675 O O . PHE A 1 92 ? 6.985 -13.677 -3.819 1.00 88.00 92 PHE A O 1
ATOM 682 N N . ARG A 1 93 ? 6.995 -14.694 -1.820 1.00 89.19 93 ARG A N 1
ATOM 683 C CA . ARG A 1 93 ? 8.356 -15.242 -1.963 1.00 89.19 93 ARG A CA 1
ATOM 684 C C . ARG A 1 93 ? 8.456 -16.459 -2.888 1.00 89.19 93 ARG A C 1
ATOM 686 O O . ARG A 1 93 ? 9.563 -16.810 -3.279 1.00 89.19 93 ARG A O 1
ATOM 693 N N . SER A 1 94 ? 7.351 -17.162 -3.146 1.00 88.81 94 SER A N 1
ATOM 694 C CA . SER A 1 94 ? 7.351 -18.425 -3.903 1.00 88.81 94 SER A CA 1
ATOM 695 C C . SER A 1 94 ? 6.974 -18.253 -5.373 1.00 88.81 94 SER A C 1
ATOM 697 O O . SER A 1 94 ? 7.238 -19.145 -6.176 1.00 88.81 94 SER A O 1
ATOM 699 N N . VAL A 1 95 ? 6.398 -17.109 -5.739 1.00 89.88 95 VAL A N 1
ATOM 700 C CA . VAL A 1 95 ? 5.964 -16.801 -7.104 1.00 89.88 95 VAL A CA 1
ATOM 701 C C . VAL A 1 95 ? 6.999 -15.917 -7.804 1.00 89.88 95 VAL A C 1
ATOM 703 O O . VAL A 1 95 ? 7.615 -15.043 -7.195 1.00 89.88 95 VAL A O 1
ATOM 706 N N . SER A 1 96 ? 7.197 -16.135 -9.106 1.00 91.69 96 SER A N 1
ATOM 707 C CA . SER A 1 96 ? 8.090 -15.304 -9.917 1.00 91.69 96 SER A CA 1
ATOM 708 C C . SER A 1 96 ? 7.567 -13.861 -10.038 1.00 91.69 96 SER A C 1
ATOM 710 O O . SER A 1 96 ? 6.357 -13.631 -9.951 1.00 91.69 96 SER A O 1
ATOM 712 N N . PRO A 1 97 ? 8.438 -12.867 -10.298 1.00 86.56 97 PRO A N 1
ATOM 713 C CA . PRO A 1 97 ? 8.013 -11.479 -10.494 1.00 86.56 97 PRO A CA 1
ATOM 714 C C . PRO A 1 97 ? 6.898 -11.313 -11.536 1.00 86.56 97 PRO A C 1
ATOM 716 O O . PRO A 1 97 ? 5.942 -10.575 -11.301 1.00 86.56 97 PRO A O 1
ATOM 719 N N . ASP A 1 98 ? 6.976 -12.033 -12.656 1.00 89.19 98 ASP A N 1
ATOM 720 C CA . ASP A 1 98 ? 5.953 -11.973 -13.703 1.00 89.19 98 ASP A CA 1
ATOM 721 C C . ASP A 1 98 ? 4.654 -12.668 -13.283 1.00 89.19 98 ASP A C 1
ATOM 723 O O . ASP A 1 98 ? 3.572 -12.171 -13.584 1.00 89.19 98 ASP A O 1
ATOM 727 N N . GLY A 1 99 ? 4.732 -13.750 -12.499 1.00 89.31 99 GLY A N 1
ATOM 728 C CA . GLY A 1 99 ? 3.554 -14.377 -11.896 1.00 89.31 99 GLY A CA 1
ATOM 729 C C . GLY A 1 99 ? 2.810 -13.429 -10.952 1.00 89.31 99 GLY A C 1
ATOM 730 O O . GLY A 1 99 ? 1.581 -13.348 -10.993 1.00 89.31 99 GLY A O 1
ATOM 731 N N . ILE A 1 100 ? 3.543 -12.641 -10.157 1.00 88.69 100 ILE A N 1
ATOM 732 C CA . ILE A 1 100 ? 2.958 -11.589 -9.315 1.00 88.69 100 ILE A CA 1
ATOM 733 C C . ILE A 1 100 ? 2.309 -10.499 -10.177 1.00 88.69 100 ILE A C 1
ATOM 735 O O . ILE A 1 100 ? 1.173 -10.115 -9.903 1.00 88.69 100 ILE A O 1
ATOM 739 N N . ARG A 1 101 ? 2.982 -10.029 -11.238 1.00 87.44 101 ARG A N 1
ATOM 740 C CA . ARG A 1 101 ? 2.423 -9.027 -12.166 1.00 87.44 101 ARG A CA 1
ATOM 741 C C . ARG A 1 101 ? 1.126 -9.504 -12.812 1.00 87.44 101 ARG A C 1
ATOM 743 O O . ARG A 1 101 ? 0.150 -8.759 -12.810 1.00 87.44 101 ARG A O 1
ATOM 750 N N . LEU A 1 102 ? 1.098 -10.739 -13.315 1.00 89.81 102 LEU A N 1
ATOM 751 C CA . LEU A 1 102 ? -0.090 -11.334 -13.930 1.00 89.81 102 LEU A CA 1
ATOM 752 C C . LEU A 1 102 ? -1.228 -11.503 -12.924 1.00 89.81 102 LEU A C 1
ATOM 754 O O . LEU A 1 102 ? -2.369 -11.185 -13.241 1.00 89.81 102 LEU A O 1
ATOM 758 N N . THR A 1 103 ? -0.925 -11.949 -11.704 1.00 88.31 103 THR A N 1
ATOM 759 C CA . THR A 1 103 ? -1.937 -12.129 -10.655 1.00 88.31 103 THR A CA 1
ATOM 760 C C . THR A 1 103 ? -2.555 -10.792 -10.252 1.00 88.31 103 THR A C 1
ATOM 762 O O . THR A 1 103 ? -3.773 -10.645 -10.254 1.00 88.31 103 THR A O 1
ATOM 765 N N . VAL A 1 104 ? -1.724 -9.789 -9.951 1.00 85.81 104 VAL A N 1
ATOM 766 C CA . VAL A 1 104 ? -2.190 -8.451 -9.556 1.00 85.81 104 VAL A CA 1
ATOM 767 C C . VAL A 1 104 ? -2.935 -7.768 -10.704 1.00 85.81 104 VAL A C 1
ATOM 769 O O . VAL A 1 104 ? -4.005 -7.204 -10.483 1.00 85.81 104 VAL A O 1
ATOM 772 N N . GLY A 1 105 ? -2.413 -7.854 -11.930 1.00 86.31 105 GLY A N 1
ATOM 773 C CA . GLY A 1 105 ? -3.079 -7.328 -13.122 1.00 86.31 105 GLY A CA 1
ATOM 774 C C . GLY A 1 105 ? -4.422 -8.009 -13.389 1.00 86.31 105 GLY A C 1
ATOM 775 O O . GLY A 1 105 ? -5.409 -7.331 -13.659 1.00 86.31 105 GLY A O 1
ATOM 776 N N . GLY A 1 106 ? -4.490 -9.333 -13.235 1.00 89.31 106 GLY A N 1
ATOM 777 C CA . GLY A 1 106 ? -5.723 -10.107 -13.370 1.00 89.31 106 GLY A CA 1
ATOM 778 C C . GLY A 1 106 ? -6.777 -9.723 -12.334 1.00 89.31 106 GLY A C 1
ATOM 779 O O . GLY A 1 106 ? -7.935 -9.536 -12.694 1.00 89.31 106 GLY A O 1
ATOM 780 N N . ILE A 1 107 ? -6.382 -9.524 -11.071 1.00 86.38 107 ILE A N 1
ATOM 781 C CA . ILE A 1 107 ? -7.286 -9.026 -10.021 1.00 86.38 107 ILE A CA 1
ATOM 782 C C . ILE A 1 107 ? -7.795 -7.623 -10.372 1.00 86.38 107 ILE A C 1
ATOM 784 O O . ILE A 1 107 ? -8.988 -7.365 -10.243 1.00 86.38 107 ILE A O 1
ATOM 788 N N . ALA A 1 108 ? -6.918 -6.731 -10.844 1.00 82.31 108 ALA A N 1
ATOM 789 C CA . ALA A 1 108 ? -7.302 -5.371 -11.216 1.00 82.31 108 ALA A CA 1
ATOM 790 C C . ALA A 1 108 ? -8.322 -5.352 -12.368 1.00 82.31 108 ALA A C 1
ATOM 792 O O . ALA A 1 108 ? -9.343 -4.676 -12.268 1.00 82.31 108 ALA A O 1
ATOM 793 N N . VAL A 1 109 ? -8.086 -6.129 -13.432 1.00 85.81 109 VAL A N 1
ATOM 794 C CA . VAL A 1 109 ? -9.033 -6.257 -14.554 1.00 85.81 109 VAL A CA 1
ATOM 795 C C . VAL A 1 109 ? -10.329 -6.937 -14.106 1.00 85.81 109 VAL A C 1
ATOM 797 O O . VAL A 1 109 ? -11.413 -6.489 -14.470 1.00 85.81 109 VAL A O 1
ATOM 800 N N . GLY A 1 110 ? -10.238 -7.984 -13.281 1.00 88.50 110 GLY A N 1
ATOM 801 C CA . GLY A 1 110 ? -11.401 -8.691 -12.746 1.00 88.50 110 GLY A CA 1
ATOM 802 C C . GLY A 1 110 ? -12.291 -7.802 -11.877 1.00 88.50 110 GLY A C 1
ATOM 803 O O . GLY A 1 110 ? -13.510 -7.887 -11.974 1.00 88.50 110 GLY A O 1
ATOM 804 N N . PHE A 1 111 ? -11.700 -6.908 -11.081 1.00 81.12 111 PHE A N 1
ATOM 805 C CA . PHE A 1 111 ? -12.448 -5.938 -10.283 1.00 81.12 111 PHE A CA 1
ATOM 806 C C . PHE A 1 111 ? -13.239 -4.963 -11.163 1.00 81.12 111 PHE A C 1
ATOM 808 O O . PHE A 1 111 ? -14.412 -4.724 -10.895 1.00 81.12 111 PHE A O 1
ATOM 815 N N . VAL A 1 112 ? -12.628 -4.464 -12.244 1.00 83.06 112 VAL A N 1
ATOM 816 C CA . VAL A 1 112 ? -13.315 -3.616 -13.236 1.00 83.06 112 VAL A CA 1
ATOM 817 C C . VAL A 1 112 ? -14.438 -4.377 -13.940 1.00 83.06 112 VAL A C 1
ATOM 819 O O . VAL A 1 112 ? -15.478 -3.796 -14.201 1.00 83.06 112 VAL A O 1
ATOM 822 N N . GLY A 1 113 ? -14.249 -5.664 -14.242 1.00 85.00 113 GLY A N 1
ATOM 823 C CA . GLY A 1 113 ? -15.291 -6.483 -14.869 1.00 85.00 113 GLY A CA 1
ATOM 824 C C . GLY A 1 113 ? -16.445 -6.879 -13.939 1.00 85.00 113 GLY A C 1
ATOM 825 O O . GLY A 1 113 ? -17.510 -7.239 -14.430 1.00 85.00 113 GLY A O 1
ATOM 826 N N . PHE A 1 114 ? -16.239 -6.864 -12.620 1.00 83.88 114 PHE A N 1
ATOM 827 C CA . PHE A 1 114 ? -17.276 -7.163 -11.625 1.00 83.88 114 PHE A CA 1
ATOM 828 C C . PHE A 1 114 ? -18.149 -5.946 -11.283 1.00 83.88 114 PHE A C 1
ATOM 830 O O . PHE A 1 114 ? -19.298 -6.121 -10.879 1.00 83.88 114 PHE A O 1
ATOM 837 N N . GLN A 1 115 ? -17.582 -4.743 -11.394 1.00 67.19 115 GLN A N 1
ATOM 838 C CA . GLN A 1 115 ? -18.238 -3.472 -11.088 1.00 67.19 115 GLN A CA 1
ATOM 839 C C . GLN A 1 115 ? -19.145 -3.007 -12.231 1.00 67.19 115 GLN A C 1
ATOM 841 O O . GLN A 1 115 ? -20.215 -2.447 -11.901 1.00 67.19 115 GLN A O 1
#

Foldseek 3Di:
DDPDPVLCVQLVVLLVQLLCCLVPVDDDRNLCSLLSNVVVDQSVVSCVVVVVSNVVSVVVVCVVCPPVDDDVVVVVCCVVVVVVVVVVVVVVVVDDSVRVSCVSVVVVVVVVVVD

Radius of gyration: 15.94 Å; Cα contacts (8 Å, |Δi|>4): 61; chains: 1; bounding box: 36×30×37 Å

Nearest PDB structures (foldseek):
  3m3w-assembly1_A  TM=2.164E-01  e=7.431E+00  Mus musculus

pLDDT: mean 86.34, std 8.61, range [56.72, 96.56]